Protein AF-A0A800FX31-F1 (afdb_monomer_lite)

Foldseek 3Di:
DDDDDDDPPDDPPDDPDWDWDDPPPDIFTHNDPVVRVVVVVVVVVVVPDVPPPPPPCVVVPPPPPDCLVVVLVVLVVQLVVCVVVVNVVSNVVSVVVSVVSVVVVCVVVVD

Structure (mmCIF, N/CA/C/O backbone):
data_AF-A0A800FX31-F1
#
_entry.id   AF-A0A800FX31-F1
#
loop_
_atom_site.group_PDB
_atom_site.id
_atom_site.type_symbol
_atom_site.label_atom_id
_atom_site.label_alt_id
_atom_site.label_comp_id
_atom_site.label_asym_id
_atom_site.label_entity_id
_atom_site.label_seq_id
_atom_site.pdbx_PDB_ins_code
_atom_site.Cartn_x
_atom_site.Cartn_y
_atom_site.Cartn_z
_atom_site.occupancy
_atom_site.B_iso_or_equiv
_atom_site.auth_seq_id
_atom_site.auth_comp_id
_atom_site.auth_asym_id
_atom_site.auth_atom_id
_atom_site.pdbx_PDB_model_num
ATOM 1 N N . MET A 1 1 ? -44.502 -30.266 38.842 1.00 57.75 1 MET A N 1
ATOM 2 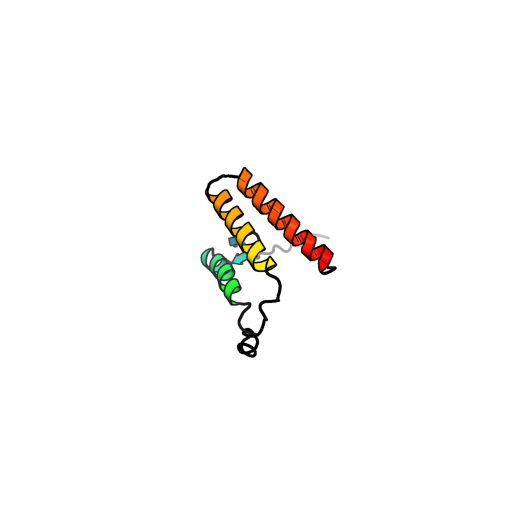C CA . MET A 1 1 ? -43.272 -29.455 38.764 1.00 57.75 1 MET A CA 1
ATOM 3 C C . MET A 1 1 ? -43.631 -28.224 37.971 1.00 57.75 1 MET A C 1
ATOM 5 O O . MET A 1 1 ? -43.985 -28.370 36.809 1.00 57.75 1 MET A O 1
ATOM 9 N N . GLU A 1 2 ? -43.632 -27.063 38.611 1.00 42.88 2 GLU A N 1
ATOM 10 C CA . GLU A 1 2 ? -43.847 -25.788 37.925 1.00 42.88 2 GLU A CA 1
ATOM 11 C C . GLU A 1 2 ? -42.479 -25.146 37.652 1.00 42.88 2 GLU A C 1
ATOM 13 O O . GLU A 1 2 ? -41.603 -25.217 38.520 1.00 42.88 2 GLU A O 1
ATOM 18 N N . PRO A 1 3 ? -42.245 -24.595 36.450 1.00 60.50 3 PRO A N 1
ATOM 19 C CA . PRO A 1 3 ? -40.965 -23.993 36.108 1.00 60.50 3 PRO A CA 1
ATOM 20 C C . PRO A 1 3 ? -40.793 -22.646 36.817 1.00 60.50 3 PRO A C 1
ATOM 22 O O . PRO A 1 3 ? -41.672 -21.787 36.780 1.00 60.50 3 PRO A O 1
ATOM 25 N N . VAL A 1 4 ? -39.632 -22.462 37.443 1.00 69.81 4 VAL A N 1
ATOM 26 C CA . VAL A 1 4 ? -39.175 -21.172 37.967 1.00 69.81 4 VAL A CA 1
ATOM 27 C C . VAL A 1 4 ? -38.428 -20.454 36.847 1.00 69.81 4 VAL A C 1
ATOM 29 O O . VAL A 1 4 ? -37.427 -20.966 36.347 1.00 69.81 4 VAL A O 1
ATOM 32 N N . PHE A 1 5 ? -38.909 -19.275 36.457 1.00 64.06 5 PHE A N 1
ATOM 33 C CA . PHE A 1 5 ? -38.218 -18.387 35.526 1.00 64.06 5 PHE A CA 1
ATOM 34 C C . PHE A 1 5 ? -37.518 -17.292 36.331 1.00 64.06 5 PHE A C 1
ATOM 36 O O . PHE A 1 5 ? -38.168 -16.429 36.916 1.00 64.06 5 PHE A O 1
ATOM 43 N N . LEU A 1 6 ? -36.189 -17.35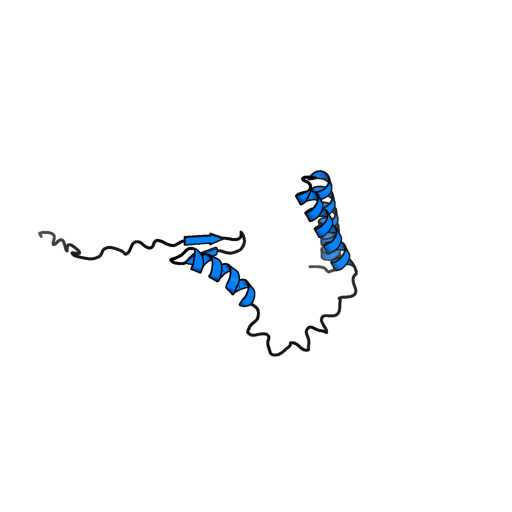1 36.381 1.00 64.25 6 LEU A N 1
ATOM 44 C CA . LEU A 1 6 ? -35.358 -16.243 36.842 1.00 64.25 6 LEU A CA 1
ATOM 45 C C . LEU A 1 6 ? -35.347 -15.195 35.723 1.00 64.25 6 LEU A C 1
ATOM 47 O O . LEU A 1 6 ? -34.706 -15.401 34.695 1.00 64.25 6 LEU A O 1
ATOM 51 N N . ALA A 1 7 ? -36.091 -14.103 35.889 1.00 63.19 7 ALA A N 1
ATOM 52 C CA . ALA A 1 7 ? -35.906 -12.922 35.057 1.00 63.19 7 ALA A CA 1
ATOM 53 C C . ALA A 1 7 ? -34.609 -12.234 35.508 1.00 63.19 7 ALA A C 1
ATOM 55 O O . ALA A 1 7 ? -34.484 -11.859 36.672 1.00 63.19 7 ALA A O 1
ATOM 56 N N . ALA A 1 8 ? -33.626 -12.118 34.612 1.00 61.72 8 ALA A N 1
ATOM 57 C CA . ALA A 1 8 ? -32.465 -11.263 34.836 1.00 61.72 8 ALA A CA 1
ATOM 58 C C . ALA A 1 8 ? -32.954 -9.810 34.763 1.00 61.72 8 ALA A C 1
ATOM 60 O O . ALA A 1 8 ? -33.242 -9.306 33.681 1.00 61.72 8 ALA A O 1
ATOM 61 N N . GLU A 1 9 ? -33.166 -9.192 35.924 1.00 58.62 9 GLU A N 1
ATOM 62 C CA . GLU A 1 9 ? -33.833 -7.890 36.033 1.00 58.62 9 GLU A CA 1
ATOM 63 C C . GLU A 1 9 ? -32.933 -6.719 35.601 1.00 58.62 9 GLU A C 1
ATOM 65 O O . GLU A 1 9 ? -33.447 -5.682 35.205 1.00 58.62 9 GLU A O 1
ATOM 70 N N . GLU A 1 10 ? -31.611 -6.905 35.534 1.00 59.50 10 GLU A N 1
ATOM 71 C CA . GLU A 1 10 ? -30.674 -5.944 34.941 1.00 59.50 10 GLU A CA 1
ATOM 72 C C . GLU A 1 10 ? -29.434 -6.678 34.422 1.00 59.50 10 GLU A C 1
ATOM 74 O O . GLU A 1 10 ? -28.512 -6.961 35.179 1.00 59.50 10 GLU A O 1
ATOM 79 N N . ASP A 1 11 ? -29.384 -7.003 33.132 1.00 58.94 11 ASP A N 1
ATOM 80 C CA . ASP A 1 11 ? -28.096 -7.295 32.493 1.00 58.94 11 ASP A CA 1
ATOM 81 C C . ASP A 1 11 ? -28.152 -6.848 31.031 1.00 58.94 11 ASP A C 1
ATOM 83 O O . ASP A 1 11 ? -28.225 -7.637 30.086 1.00 58.94 11 ASP A O 1
ATOM 87 N N . ALA A 1 12 ? -28.241 -5.529 30.837 1.00 62.88 12 ALA A N 1
ATOM 88 C CA . ALA A 1 12 ? -28.052 -4.946 29.520 1.00 62.88 12 ALA A CA 1
ATOM 89 C C . ALA A 1 12 ? -26.593 -5.199 29.124 1.00 62.88 12 ALA A C 1
ATOM 91 O O . ALA A 1 12 ? -25.701 -4.477 29.570 1.00 62.88 12 ALA A O 1
ATOM 92 N N . ILE A 1 13 ? -26.350 -6.239 28.315 1.00 64.12 13 ILE A N 1
ATOM 93 C CA . ILE A 1 13 ? -25.041 -6.484 27.701 1.00 64.12 13 ILE A CA 1
ATOM 94 C C . ILE A 1 13 ? -24.601 -5.153 27.075 1.00 64.12 13 ILE A C 1
ATOM 96 O O . ILE A 1 13 ? -25.309 -4.647 26.198 1.00 64.12 13 ILE A O 1
ATOM 100 N N . PRO A 1 14 ? -23.490 -4.547 27.530 1.00 66.38 14 PRO A N 1
ATOM 101 C CA . PRO A 1 14 ? -23.107 -3.225 27.066 1.00 66.38 14 PRO A CA 1
ATOM 102 C C . PRO A 1 14 ? -22.863 -3.270 25.556 1.00 66.38 14 PRO A C 1
ATOM 104 O O . PRO A 1 14 ? -22.095 -4.099 25.062 1.00 66.38 14 PRO A O 1
ATOM 107 N N . GLU A 1 15 ? -23.525 -2.380 24.814 1.00 64.81 15 GLU A N 1
ATOM 108 C CA . GLU A 1 15 ? -23.323 -2.246 23.373 1.00 64.81 15 GLU A CA 1
ATOM 109 C C . GLU A 1 15 ? -21.885 -1.788 23.102 1.00 64.81 15 GLU A C 1
ATOM 111 O O . GLU A 1 15 ? -21.541 -0.613 23.259 1.00 64.81 15 GLU A O 1
ATOM 116 N N . LEU A 1 16 ? -21.027 -2.721 22.690 1.00 70.38 16 LEU A N 1
ATOM 117 C CA . LEU A 1 16 ? -19.633 -2.430 22.384 1.00 70.38 16 LEU A CA 1
ATOM 118 C C . LEU A 1 16 ? -19.522 -1.797 20.991 1.00 70.38 16 LEU A C 1
ATOM 120 O O . LEU A 1 16 ? -19.193 -2.456 20.007 1.00 70.38 16 LEU A O 1
ATOM 124 N N . ARG A 1 17 ? -19.810 -0.496 20.906 1.00 78.56 17 ARG A N 1
ATOM 125 C CA . ARG A 1 17 ? -19.537 0.309 19.709 1.00 78.56 17 ARG A CA 1
ATOM 126 C C . ARG A 1 17 ? -18.055 0.672 19.683 1.00 78.56 17 ARG A C 1
ATOM 128 O O . ARG A 1 17 ? -17.574 1.357 20.580 1.00 78.56 17 ARG A O 1
ATOM 135 N N . ARG A 1 18 ? -17.341 0.196 18.663 1.00 87.44 18 ARG A N 1
ATOM 136 C CA . ARG A 1 18 ? -15.927 0.504 18.410 1.00 87.44 18 ARG A CA 1
ATOM 137 C C . ARG A 1 18 ? -15.736 0.961 16.976 1.00 87.44 18 ARG A C 1
ATOM 139 O O . ARG A 1 18 ? -16.483 0.553 16.086 1.00 87.44 18 ARG A O 1
ATOM 146 N N . PHE A 1 19 ? -14.717 1.778 16.768 1.00 89.00 19 PHE A N 1
ATOM 147 C CA . PHE A 1 19 ? -14.250 2.159 15.449 1.00 89.00 19 PHE A CA 1
ATOM 148 C C . PHE A 1 19 ? -13.152 1.194 15.023 1.00 89.00 19 PHE A C 1
ATOM 150 O O . PHE A 1 19 ? -12.222 0.930 15.779 1.00 89.00 19 PHE A O 1
ATOM 157 N N . VAL A 1 20 ? -13.289 0.653 13.814 1.00 89.88 20 VAL A N 1
ATOM 158 C CA . VAL A 1 20 ? -12.312 -0.254 13.210 1.00 89.88 20 VAL A CA 1
ATOM 159 C C . VAL A 1 20 ? -11.657 0.481 12.050 1.00 89.88 20 VAL A C 1
ATOM 161 O O . VAL A 1 20 ? -12.351 0.894 11.119 1.00 89.88 20 VAL A O 1
ATOM 164 N N . VAL A 1 21 ? -10.341 0.664 12.115 1.00 89.81 21 VAL A N 1
ATOM 165 C CA . VAL A 1 21 ? -9.553 1.391 11.106 1.00 89.81 21 VAL A CA 1
ATOM 166 C C . VAL A 1 21 ? -8.427 0.486 10.619 1.00 89.81 21 VAL A C 1
ATOM 168 O O . VAL A 1 21 ? -7.836 -0.239 11.416 1.00 89.81 21 VAL A O 1
ATOM 171 N N . SER A 1 22 ? -8.152 0.491 9.313 1.00 89.88 22 SER A N 1
ATOM 172 C CA . SER A 1 22 ? -7.125 -0.349 8.692 1.00 89.88 22 SER A CA 1
ATOM 173 C C . SER A 1 22 ? -6.373 0.402 7.598 1.00 89.88 22 SER A C 1
ATOM 175 O O . SER A 1 22 ? -6.981 1.158 6.842 1.00 89.88 22 SER A O 1
ATOM 177 N N . ASP A 1 23 ? -5.069 0.145 7.502 1.00 87.69 23 ASP A N 1
ATOM 178 C CA . ASP A 1 23 ? -4.153 0.612 6.449 1.00 87.69 23 ASP A CA 1
ATOM 179 C C . ASP A 1 23 ? -3.899 -0.459 5.362 1.00 87.69 23 ASP A C 1
ATOM 181 O O . ASP A 1 23 ? -3.085 -0.266 4.462 1.00 87.69 23 ASP A O 1
ATOM 185 N N . GLY A 1 24 ? -4.596 -1.601 5.439 1.00 86.31 24 GLY A N 1
ATOM 186 C CA . GLY A 1 24 ? -4.428 -2.753 4.549 1.00 86.31 24 GLY A CA 1
ATOM 187 C C . GLY A 1 24 ? -3.488 -3.844 5.075 1.00 86.31 24 GLY A C 1
ATOM 188 O O . GLY A 1 24 ? -3.594 -4.985 4.627 1.00 86.31 24 GLY A O 1
ATOM 189 N N . PHE A 1 25 ? -2.638 -3.546 6.060 1.00 84.81 25 PHE A N 1
ATOM 190 C CA . PHE A 1 25 ? -1.749 -4.523 6.704 1.00 84.81 25 PHE A CA 1
ATOM 191 C C . PHE A 1 25 ? -2.105 -4.755 8.176 1.00 84.81 25 PHE A C 1
ATOM 193 O O . PHE A 1 25 ? -1.821 -5.819 8.728 1.00 84.81 25 PHE A O 1
ATOM 200 N N . ARG A 1 26 ? -2.726 -3.765 8.819 1.00 82.56 26 ARG A N 1
ATOM 201 C CA . ARG A 1 26 ? -3.011 -3.716 10.254 1.00 82.56 26 ARG A CA 1
ATOM 202 C C . ARG A 1 26 ? -4.432 -3.231 10.511 1.00 82.56 26 ARG A C 1
ATOM 204 O O . ARG A 1 26 ? -5.092 -2.677 9.630 1.00 82.56 26 ARG A O 1
ATOM 211 N N . VAL A 1 27 ? -4.916 -3.473 11.728 1.00 90.44 27 VAL A N 1
ATOM 212 C CA . VAL A 1 27 ? -6.258 -3.080 12.175 1.00 90.44 27 VAL A CA 1
ATOM 213 C C . VAL A 1 27 ? -6.188 -2.557 13.610 1.00 90.44 27 VAL A C 1
ATOM 215 O O . VAL A 1 27 ? -5.690 -3.264 14.483 1.00 90.44 27 VAL A O 1
ATOM 218 N N . ALA A 1 28 ? -6.725 -1.360 13.852 1.00 90.69 28 ALA A N 1
ATOM 219 C CA . ALA A 1 28 ? -6.922 -0.776 15.182 1.00 90.69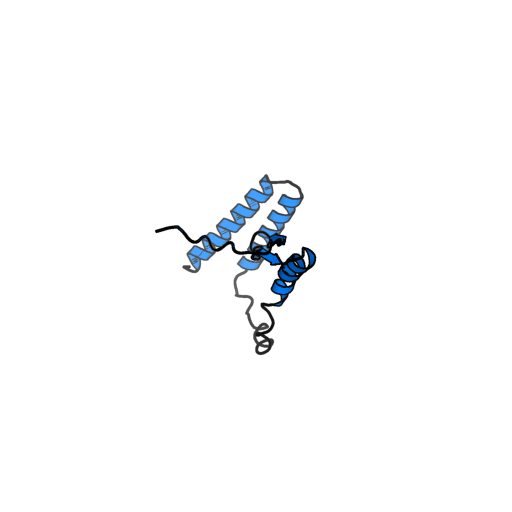 28 ALA A CA 1
ATOM 220 C C . ALA A 1 28 ? -8.412 -0.780 15.562 1.00 90.69 28 ALA A C 1
ATOM 222 O O . ALA A 1 28 ? -9.275 -0.603 14.694 1.00 90.69 28 ALA A O 1
ATOM 223 N N . MET A 1 29 ? -8.721 -1.014 16.845 1.00 91.62 29 MET A N 1
ATOM 224 C CA . MET A 1 29 ? -10.094 -1.222 17.342 1.00 91.62 29 MET A CA 1
ATOM 225 C C . MET A 1 29 ? -10.377 -0.473 18.651 1.00 91.62 29 MET A C 1
ATOM 227 O O . MET A 1 29 ? -10.535 -1.086 19.716 1.00 91.62 29 MET A O 1
ATOM 231 N N . GLU A 1 30 ? -10.523 0.845 18.552 1.00 91.81 30 GLU A N 1
ATOM 232 C CA . GLU A 1 30 ? -10.667 1.735 19.708 1.00 91.81 30 GLU A CA 1
ATOM 233 C C . GLU A 1 30 ? -12.091 2.313 19.865 1.00 91.81 30 GLU A C 1
ATOM 235 O O . GLU A 1 30 ? -12.892 2.302 18.919 1.00 91.81 30 GLU A O 1
ATOM 240 N N . PRO A 1 31 ? -12.459 2.801 21.068 1.00 88.62 31 PRO A N 1
ATOM 241 C CA . PRO A 1 31 ? -13.761 3.418 21.327 1.00 88.62 31 PRO A CA 1
ATOM 242 C C . PRO A 1 31 ? -14.007 4.694 20.517 1.00 88.62 31 PRO A C 1
ATOM 244 O O . PRO A 1 31 ? -15.162 5.027 20.242 1.00 88.62 31 PRO A O 1
ATOM 247 N N . THR A 1 32 ? -12.944 5.405 20.122 1.00 89.75 32 THR A N 1
ATOM 248 C CA . THR A 1 32 ? -13.025 6.609 19.289 1.00 89.75 32 THR A CA 1
ATOM 249 C C . THR A 1 32 ? -12.161 6.503 18.035 1.00 89.75 32 THR A C 1
ATOM 251 O O . THR A 1 32 ? -11.157 5.796 17.991 1.00 89.75 32 THR A O 1
ATOM 254 N N . LEU A 1 33 ? -12.551 7.240 16.991 1.00 89.75 33 LEU A N 1
ATOM 255 C CA . LEU A 1 33 ? -11.802 7.287 15.734 1.00 89.75 33 LEU A CA 1
ATOM 256 C C . LEU A 1 33 ? -10.395 7.876 15.913 1.00 89.75 33 LEU A C 1
ATOM 258 O O . LEU A 1 3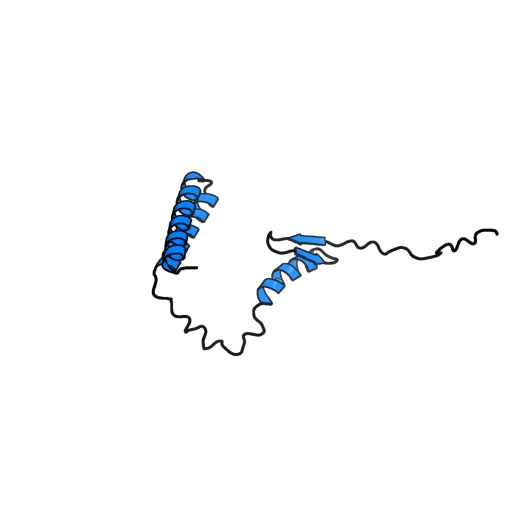3 ? -9.454 7.386 15.302 1.00 89.75 33 LEU A O 1
ATOM 262 N N . LEU A 1 34 ? -10.256 8.916 16.741 1.00 92.00 34 LEU A N 1
ATOM 263 C CA . LEU A 1 34 ? -8.965 9.562 16.981 1.00 92.00 34 LEU A CA 1
ATOM 264 C C . LEU A 1 34 ? -7.981 8.589 17.642 1.00 92.00 34 LEU A C 1
ATOM 266 O O . LEU A 1 34 ? -6.839 8.510 17.209 1.00 92.00 34 LEU A O 1
ATOM 270 N N . GLU A 1 35 ? -8.440 7.820 18.633 1.00 88.50 35 GLU A N 1
ATOM 271 C CA . GLU A 1 35 ? -7.632 6.782 19.286 1.00 88.50 35 GLU A CA 1
ATOM 272 C C . GLU A 1 35 ? -7.261 5.657 18.314 1.00 88.50 35 GLU A C 1
ATOM 274 O O . GLU A 1 35 ? -6.117 5.215 18.301 1.00 88.50 35 GLU A O 1
ATOM 279 N N . ALA A 1 36 ? -8.190 5.235 17.449 1.00 89.06 36 ALA A N 1
ATOM 280 C CA . ALA A 1 36 ? -7.910 4.201 16.454 1.00 89.06 36 ALA A CA 1
ATOM 281 C C . ALA A 1 36 ? -6.846 4.647 15.434 1.00 89.06 36 ALA A C 1
ATOM 283 O O . ALA A 1 36 ? -6.013 3.843 15.024 1.00 89.06 36 ALA A O 1
ATOM 284 N N . ILE A 1 37 ? -6.859 5.923 15.032 1.00 89.94 37 ILE A N 1
ATOM 285 C CA . ILE A 1 37 ? -5.838 6.500 14.145 1.00 89.94 37 ILE A CA 1
ATOM 286 C C . ILE A 1 37 ? -4.504 6.630 14.888 1.00 89.94 37 ILE A C 1
ATOM 288 O O . ILE A 1 37 ? -3.489 6.162 14.384 1.00 89.94 37 ILE A O 1
ATOM 292 N N . ALA A 1 38 ? -4.513 7.185 16.103 1.00 89.00 38 ALA A N 1
ATOM 293 C CA . ALA A 1 38 ? -3.307 7.332 16.915 1.00 89.00 38 ALA A CA 1
ATOM 294 C C . ALA A 1 38 ? -2.628 5.981 17.189 1.00 89.00 38 ALA A C 1
ATOM 296 O O . ALA A 1 38 ? -1.412 5.896 17.128 1.00 89.00 38 ALA A O 1
ATOM 297 N N . GLN A 1 39 ? -3.387 4.903 17.406 1.00 86.25 39 GLN A N 1
ATOM 298 C CA . GLN A 1 39 ? -2.831 3.562 17.603 1.00 86.25 39 GLN A CA 1
ATOM 299 C C . GLN A 1 39 ? -2.158 2.995 16.340 1.00 86.25 39 GLN A C 1
ATOM 301 O O . GLN A 1 39 ? -1.158 2.273 16.447 1.00 86.25 39 GLN A O 1
ATOM 306 N N . LEU A 1 40 ? -2.680 3.317 15.148 1.00 85.50 40 LEU A N 1
ATOM 307 C CA . LEU A 1 40 ? -2.013 2.974 13.889 1.00 85.50 40 LEU A CA 1
ATOM 308 C C . LEU A 1 40 ? -0.690 3.743 13.734 1.00 85.50 40 LEU A C 1
ATOM 310 O O . LEU A 1 40 ? 0.291 3.134 13.315 1.00 85.50 40 LEU A O 1
ATOM 314 N N . GLU A 1 41 ? -0.641 5.016 14.144 1.00 84.56 41 GLU A N 1
ATOM 315 C CA . 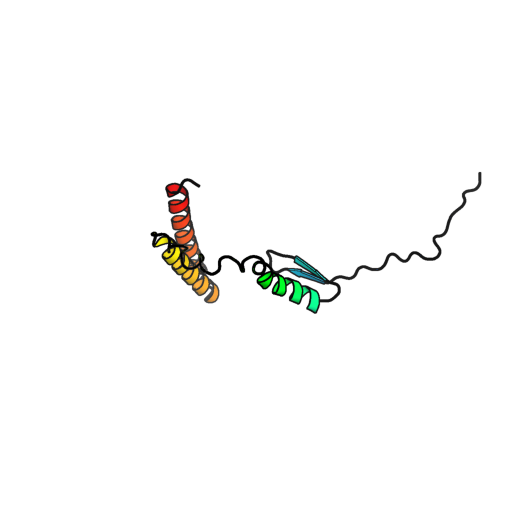GLU A 1 41 ? 0.555 5.879 14.083 1.00 84.56 41 GLU A CA 1
ATOM 316 C C . GLU A 1 41 ? 1.598 5.560 15.180 1.00 84.56 41 GLU A C 1
ATOM 318 O O . GLU A 1 41 ? 2.794 5.484 14.913 1.00 84.56 41 GLU A O 1
ATOM 323 N N . GLU A 1 42 ? 1.187 5.307 16.427 1.00 69.75 42 GLU A N 1
ATOM 324 C CA . GLU A 1 42 ? 2.095 4.983 17.543 1.00 69.75 42 GLU A CA 1
ATOM 325 C C . GLU A 1 42 ? 2.812 3.644 17.335 1.00 69.75 42 GLU A C 1
ATOM 327 O O . GLU A 1 42 ? 3.963 3.465 17.746 1.00 69.75 42 GLU A O 1
ATOM 332 N N . THR A 1 43 ? 2.172 2.707 16.634 1.00 56.69 43 THR A N 1
ATOM 333 C CA . THR A 1 43 ? 2.800 1.436 16.250 1.00 56.69 43 THR A CA 1
ATOM 334 C C . THR A 1 43 ? 3.900 1.629 15.198 1.00 56.69 43 THR A C 1
ATOM 336 O O . THR A 1 43 ? 4.775 0.771 15.070 1.00 56.69 43 THR A O 1
ATOM 339 N N . GLU A 1 44 ? 3.940 2.764 14.491 1.00 54.53 44 GLU A N 1
ATOM 340 C CA . GLU A 1 44 ? 5.082 3.119 13.636 1.00 54.53 44 GLU A CA 1
ATOM 341 C C . GLU A 1 44 ? 6.339 3.439 14.464 1.00 54.53 44 GLU A C 1
ATOM 343 O O . GLU A 1 44 ? 7.457 3.225 13.999 1.00 54.53 44 GLU A O 1
ATOM 348 N N . VAL A 1 45 ? 6.172 3.863 15.724 1.00 50.22 45 VAL A N 1
ATOM 349 C CA . VAL A 1 45 ? 7.267 4.217 16.650 1.00 50.22 45 VAL A CA 1
ATOM 350 C C . VAL A 1 45 ? 7.584 3.076 17.641 1.00 50.22 45 VAL A C 1
ATOM 352 O O . VAL A 1 45 ? 8.686 2.990 18.185 1.00 50.22 45 VAL A O 1
ATOM 355 N N . GLY A 1 46 ? 6.646 2.145 17.844 1.00 44.06 46 GLY A N 1
ATOM 356 C CA . GLY A 1 46 ? 6.730 1.046 18.817 1.00 44.06 46 GLY A CA 1
ATOM 357 C C . GLY A 1 46 ? 7.628 -0.143 18.449 1.00 44.06 46 GLY A C 1
ATOM 358 O O . GLY A 1 46 ? 7.894 -0.979 19.309 1.00 44.06 46 GLY A O 1
ATOM 359 N N . LEU A 1 47 ? 8.158 -0.215 17.224 1.00 45.34 47 LEU A N 1
ATOM 360 C CA . LEU A 1 47 ? 9.217 -1.173 16.855 1.00 45.34 47 LEU A CA 1
ATOM 361 C C . LEU A 1 47 ? 10.638 -0.655 17.176 1.00 45.34 47 LEU A C 1
ATOM 363 O O . LEU A 1 47 ? 11.618 -1.284 16.786 1.00 45.34 47 LEU A O 1
ATOM 367 N N . GLY A 1 48 ? 10.770 0.479 17.881 1.00 44.47 48 GLY A N 1
ATOM 368 C CA . GLY A 1 48 ? 12.057 1.159 18.078 1.00 44.47 48 GLY A CA 1
ATOM 369 C C . GLY A 1 48 ? 12.589 1.279 19.511 1.00 44.47 48 GLY A C 1
ATOM 370 O O . GLY A 1 48 ? 13.714 1.746 19.668 1.00 44.47 48 GLY A O 1
ATOM 371 N N . THR A 1 49 ? 11.851 0.898 20.565 1.00 41.72 49 THR A N 1
ATOM 372 C CA . THR A 1 49 ? 12.241 1.308 21.938 1.00 41.72 49 THR A CA 1
ATOM 373 C C . THR A 1 49 ? 12.995 0.278 22.789 1.00 41.72 49 THR A C 1
ATOM 375 O O . THR A 1 49 ? 13.406 0.616 23.898 1.00 41.72 49 THR A O 1
ATOM 378 N N . GLU A 1 50 ? 13.278 -0.920 22.269 1.00 42.56 50 GLU A N 1
ATOM 379 C CA . GLU A 1 50 ? 14.247 -1.855 22.881 1.00 42.56 50 GLU A CA 1
ATOM 380 C C . GLU A 1 50 ? 15.613 -1.868 22.164 1.00 42.56 50 GLU A C 1
ATOM 382 O O . GLU A 1 50 ? 16.562 -2.475 22.649 1.00 42.56 50 GLU A O 1
ATOM 387 N N . ALA A 1 51 ? 15.774 -1.127 21.063 1.00 44.31 51 ALA A N 1
ATOM 388 C CA . ALA A 1 51 ? 17.003 -1.108 20.260 1.00 44.31 51 ALA A CA 1
ATOM 389 C C . ALA A 1 51 ? 17.980 0.031 20.627 1.00 44.31 51 ALA A C 1
ATOM 391 O O . ALA A 1 51 ? 18.771 0.471 19.797 1.00 44.31 51 ALA A O 1
ATOM 392 N N . ASN A 1 52 ? 17.949 0.535 21.866 1.00 43.09 52 ASN A N 1
ATOM 393 C CA . ASN A 1 52 ? 18.852 1.608 22.310 1.00 43.09 52 ASN A CA 1
ATOM 394 C C . ASN A 1 52 ? 20.170 1.091 22.928 1.00 43.09 52 ASN A C 1
ATOM 396 O O . ASN A 1 52 ? 20.808 1.804 23.703 1.00 43.09 52 ASN A O 1
ATOM 400 N N . LEU A 1 53 ? 20.581 -0.144 22.607 1.00 44.25 53 LEU A N 1
ATOM 401 C CA . LEU A 1 53 ? 21.903 -0.674 22.968 1.00 44.25 53 LEU A CA 1
ATOM 402 C C . LEU A 1 53 ? 22.856 -0.930 21.789 1.00 44.25 53 LEU A C 1
ATOM 404 O O . LEU A 1 53 ? 24.025 -1.180 22.052 1.00 44.25 53 LEU A O 1
ATOM 408 N N . ASP A 1 54 ? 22.449 -0.726 20.530 1.00 41.69 54 ASP A N 1
ATOM 409 C CA . ASP A 1 54 ? 23.303 -1.069 19.372 1.00 41.69 54 ASP A CA 1
ATOM 410 C C . ASP A 1 54 ? 23.325 -0.007 18.254 1.00 41.69 54 ASP A C 1
ATOM 412 O O . ASP A 1 54 ? 23.667 -0.274 17.102 1.00 41.69 54 ASP A O 1
ATOM 416 N N . LEU A 1 55 ? 23.042 1.260 18.584 1.00 44.91 55 LEU A N 1
ATOM 417 C CA . LEU A 1 55 ? 23.109 2.381 17.626 1.00 44.91 55 LEU A CA 1
ATOM 418 C C . LEU A 1 55 ? 24.538 2.719 17.137 1.00 44.91 55 LEU A C 1
ATOM 420 O O . LEU A 1 55 ? 24.715 3.676 16.385 1.00 44.91 55 LEU A O 1
ATOM 424 N N . GLN A 1 56 ? 25.558 1.947 17.532 1.00 40.91 56 GLN A N 1
ATOM 425 C CA . GLN A 1 56 ? 26.903 2.008 16.943 1.00 40.91 56 GLN A CA 1
ATOM 426 C C . GLN A 1 56 ? 27.221 0.850 15.978 1.00 40.91 56 GLN A C 1
ATOM 428 O O . GLN A 1 56 ? 28.166 0.975 15.200 1.00 40.91 56 GLN A O 1
ATOM 433 N N . GLU A 1 57 ? 26.420 -0.221 15.940 1.00 42.97 57 GLU A N 1
ATOM 434 C CA . GLU A 1 57 ? 26.606 -1.329 14.984 1.00 42.97 57 GLU A CA 1
ATOM 435 C C . GLU A 1 57 ? 25.770 -1.159 13.702 1.00 42.97 57 GLU A C 1
ATOM 437 O O . GLU A 1 57 ? 26.143 -1.665 12.646 1.00 42.97 57 GLU A O 1
ATOM 442 N N . MET A 1 58 ? 24.713 -0.336 13.706 1.00 42.72 58 MET A N 1
ATOM 443 C CA . MET A 1 58 ? 23.920 -0.060 12.490 1.00 42.72 58 MET A CA 1
ATOM 444 C C . MET A 1 58 ? 24.639 0.799 11.434 1.00 42.72 58 MET A C 1
ATOM 446 O O . MET A 1 58 ? 24.215 0.832 10.282 1.00 42.72 58 MET A O 1
ATOM 450 N N . SER A 1 59 ? 25.757 1.450 11.775 1.00 41.66 59 SER A N 1
ATOM 451 C CA . SER A 1 59 ? 26.662 2.064 10.787 1.00 41.66 59 SER A CA 1
ATOM 452 C C . SER A 1 59 ? 27.555 1.046 10.057 1.00 41.66 59 SER A C 1
ATOM 454 O O . SER A 1 59 ? 28.344 1.435 9.198 1.00 41.66 59 SER A O 1
ATOM 456 N N . GLN A 1 60 ? 27.439 -0.241 10.399 1.00 42.22 60 GLN A N 1
ATOM 457 C CA . GLN A 1 60 ? 28.198 -1.358 9.834 1.00 42.22 60 GLN A CA 1
ATOM 458 C C . GLN A 1 60 ? 27.316 -2.456 9.230 1.00 42.22 60 GLN A C 1
ATOM 460 O O . GLN A 1 60 ? 27.840 -3.518 8.904 1.00 42.22 60 GLN A O 1
ATOM 465 N N . ILE A 1 61 ? 26.025 -2.202 8.958 1.00 45.62 61 ILE A N 1
ATOM 466 C CA . ILE A 1 61 ? 25.359 -2.952 7.881 1.00 45.62 61 ILE A CA 1
ATOM 467 C C . ILE A 1 61 ? 25.987 -2.448 6.589 1.00 45.62 61 ILE A C 1
ATOM 469 O O . ILE A 1 61 ? 25.516 -1.519 5.934 1.00 45.62 61 ILE A O 1
ATOM 473 N N . GLU A 1 62 ? 27.151 -3.023 6.318 1.00 46.06 62 GLU A N 1
ATOM 474 C CA . GLU A 1 62 ? 27.837 -3.036 5.054 1.00 46.06 62 GLU A CA 1
ATOM 475 C C . GLU A 1 62 ? 26.780 -3.060 3.961 1.00 46.06 62 GLU A C 1
ATOM 477 O O . GLU A 1 62 ? 26.026 -4.026 3.819 1.00 46.06 62 GLU A O 1
ATOM 482 N N . ILE A 1 63 ? 26.714 -1.945 3.231 1.00 47.31 63 ILE A N 1
ATOM 483 C CA . ILE A 1 63 ? 26.163 -1.831 1.887 1.00 47.31 63 ILE A CA 1
ATOM 484 C C . ILE A 1 63 ? 26.652 -3.079 1.164 1.00 47.31 63 ILE A C 1
ATOM 486 O O . ILE A 1 63 ? 27.817 -3.164 0.772 1.00 47.31 63 ILE A O 1
ATOM 490 N N . SER A 1 64 ? 25.808 -4.106 1.153 1.00 48.19 64 SER A N 1
ATOM 491 C CA . SER A 1 64 ? 26.219 -5.473 0.876 1.00 48.19 64 SER A CA 1
ATOM 492 C C . SER A 1 64 ? 26.470 -5.575 -0.610 1.00 48.19 64 SER A C 1
ATOM 494 O O . SER A 1 64 ? 25.535 -5.877 -1.332 1.00 48.19 64 SER A O 1
ATOM 496 N N . SER A 1 65 ? 27.686 -5.203 -1.033 1.00 53.28 65 SER A N 1
ATOM 497 C CA . SER A 1 65 ? 28.492 -5.577 -2.216 1.00 53.28 65 SER A CA 1
ATOM 498 C C . SER A 1 65 ? 27.799 -5.927 -3.541 1.00 53.28 65 SER A C 1
ATOM 500 O O . SER A 1 65 ? 28.423 -6.449 -4.462 1.00 53.28 65 SER A O 1
ATOM 502 N N . SER A 1 66 ? 26.535 -5.583 -3.691 1.00 60.44 66 SER A N 1
ATOM 503 C CA . SER A 1 66 ? 25.686 -5.936 -4.800 1.00 60.44 66 SER A CA 1
ATOM 504 C C . SER A 1 66 ? 24.902 -4.686 -5.152 1.00 60.44 66 SER A C 1
ATOM 506 O O . SER A 1 66 ? 24.218 -4.125 -4.308 1.00 60.44 66 SER A O 1
ATOM 508 N N . GLY A 1 67 ? 25.037 -4.213 -6.390 1.00 77.12 67 GLY A N 1
ATOM 509 C CA . GLY A 1 67 ? 24.321 -3.028 -6.879 1.00 77.12 67 GLY A CA 1
ATOM 510 C C . GLY A 1 67 ? 22.814 -3.244 -7.051 1.00 77.12 67 GLY A C 1
ATOM 511 O O . GLY A 1 67 ? 22.089 -2.282 -7.280 1.00 77.12 67 GLY A O 1
ATOM 512 N N . TRP A 1 68 ? 22.335 -4.484 -6.899 1.00 83.88 68 TRP A N 1
ATOM 513 C CA . TRP A 1 68 ? 20.943 -4.854 -7.141 1.00 83.88 68 TRP A CA 1
ATOM 514 C C . TRP A 1 68 ? 19.916 -4.143 -6.244 1.00 83.88 68 TRP A C 1
ATOM 516 O O . TRP A 1 68 ? 18.840 -3.854 -6.756 1.00 83.88 68 TRP A O 1
ATOM 526 N N . PRO A 1 69 ? 20.168 -3.814 -4.953 1.00 88.12 69 PRO A N 1
ATOM 527 C CA . PRO A 1 69 ? 19.178 -3.105 -4.145 1.00 88.12 69 PRO A CA 1
ATOM 528 C C . PRO A 1 69 ? 18.935 -1.687 -4.664 1.00 88.12 69 PRO A C 1
ATOM 530 O O . PRO A 1 69 ? 17.813 -1.200 -4.600 1.00 88.12 69 PRO A O 1
ATOM 533 N N . ILE A 1 70 ? 19.970 -1.035 -5.207 1.00 88.81 70 ILE A N 1
ATOM 534 C CA . ILE A 1 70 ? 19.849 0.294 -5.821 1.00 88.81 70 ILE A CA 1
ATOM 535 C C . ILE A 1 70 ? 19.029 0.179 -7.110 1.00 88.81 70 ILE A C 1
ATOM 537 O O . ILE A 1 70 ? 18.058 0.906 -7.281 1.00 88.81 70 ILE A O 1
ATOM 541 N N . GLU A 1 71 ? 19.357 -0.793 -7.960 1.00 88.38 71 GLU A N 1
ATOM 542 C CA . GLU A 1 71 ? 18.634 -1.067 -9.209 1.00 88.38 71 GLU A CA 1
ATOM 543 C C . GLU A 1 71 ? 17.155 -1.431 -8.963 1.00 88.38 71 GLU A C 1
ATOM 545 O O . GLU A 1 71 ? 16.259 -0.967 -9.667 1.00 88.38 71 GLU A O 1
ATOM 550 N N . ALA A 1 72 ? 16.867 -2.195 -7.906 1.00 92.12 72 ALA A N 1
ATOM 551 C CA . ALA A 1 72 ? 15.507 -2.535 -7.500 1.00 92.12 72 ALA A CA 1
ATOM 552 C C . ALA A 1 72 ? 14.702 -1.302 -7.055 1.00 92.12 72 ALA A C 1
ATOM 554 O O . ALA A 1 72 ? 13.519 -1.186 -7.385 1.00 92.12 72 ALA A O 1
ATOM 555 N N . LEU A 1 73 ? 15.334 -0.378 -6.323 1.00 92.69 73 LEU A N 1
ATOM 556 C CA . LEU A 1 73 ? 14.703 0.873 -5.900 1.00 92.69 73 LEU A CA 1
ATOM 557 C C . LEU A 1 73 ? 14.417 1.798 -7.088 1.00 92.69 73 LEU A C 1
ATOM 559 O O . LEU A 1 73 ? 13.338 2.380 -7.145 1.00 92.69 73 LEU A O 1
ATOM 563 N N . GLU A 1 74 ? 15.324 1.887 -8.061 1.00 93.75 74 GLU A N 1
ATOM 564 C CA . GLU A 1 74 ? 15.108 2.673 -9.285 1.00 93.75 74 GLU A CA 1
ATOM 565 C C . GLU A 1 74 ? 13.932 2.130 -10.117 1.00 93.75 74 GLU A C 1
ATOM 567 O O . GLU A 1 74 ? 13.082 2.895 -10.582 1.00 93.75 74 GLU A O 1
ATOM 572 N N . LEU A 1 75 ? 13.833 0.802 -10.270 1.00 93.31 75 LEU A N 1
ATOM 573 C CA . LEU A 1 75 ? 12.708 0.158 -10.959 1.00 93.31 75 LEU A 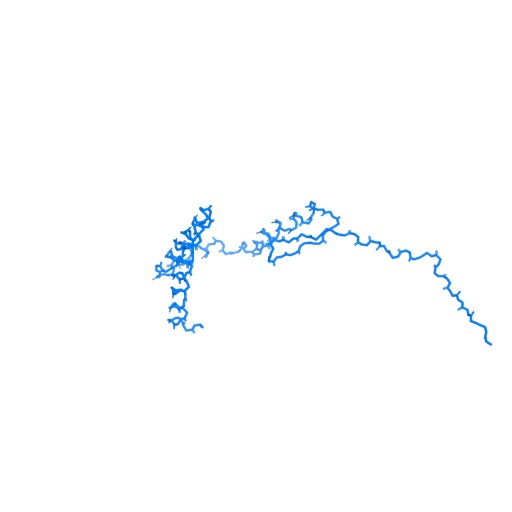CA 1
ATOM 574 C C . LEU A 1 75 ? 11.379 0.386 -10.230 1.00 93.31 75 LEU A C 1
ATOM 576 O O . LEU A 1 75 ? 10.349 0.607 -10.874 1.00 93.31 75 LEU A O 1
ATOM 580 N N . LEU A 1 76 ? 11.399 0.360 -8.896 1.00 93.81 76 LEU A N 1
ATOM 581 C CA . LEU A 1 76 ? 10.226 0.647 -8.079 1.00 93.81 76 LEU A CA 1
ATOM 582 C C . LEU A 1 76 ? 9.787 2.111 -8.216 1.00 93.81 76 LEU A C 1
ATOM 584 O O . LEU A 1 76 ? 8.609 2.364 -8.457 1.00 93.81 76 LEU A O 1
ATOM 588 N N . GLU A 1 77 ? 10.717 3.064 -8.140 1.00 95.62 77 GLU A N 1
ATOM 589 C CA . GLU A 1 77 ? 10.418 4.492 -8.305 1.00 95.62 77 GLU A CA 1
ATOM 590 C C . GLU A 1 77 ? 9.811 4.773 -9.688 1.00 95.62 77 GLU A C 1
ATOM 592 O O . GLU A 1 77 ? 8.768 5.421 -9.796 1.00 95.62 77 GLU A O 1
ATOM 597 N N . LYS A 1 78 ? 10.385 4.190 -10.749 1.00 92.25 78 LYS A N 1
ATOM 598 C CA . LYS A 1 78 ? 9.843 4.275 -12.115 1.00 92.25 78 LYS A CA 1
ATOM 599 C C . LYS A 1 78 ? 8.410 3.743 -12.198 1.00 92.25 78 LYS A C 1
ATOM 601 O O . LYS A 1 78 ? 7.565 4.354 -12.858 1.00 92.25 78 LYS A O 1
ATOM 606 N N . ALA A 1 79 ? 8.123 2.622 -11.536 1.00 95.06 79 ALA A N 1
ATOM 607 C CA . ALA A 1 79 ? 6.776 2.068 -11.477 1.00 95.06 79 ALA A CA 1
ATOM 608 C C . ALA A 1 79 ? 5.816 3.023 -10.747 1.00 95.06 79 ALA A C 1
ATOM 610 O O . ALA A 1 79 ? 4.718 3.295 -11.233 1.00 95.06 79 ALA A O 1
ATOM 611 N N . GLU A 1 80 ? 6.228 3.582 -9.612 1.00 94.12 80 GLU A N 1
ATOM 612 C CA . GLU A 1 80 ? 5.411 4.521 -8.847 1.00 94.12 80 GLU A CA 1
ATOM 613 C C . GLU A 1 80 ? 5.095 5.813 -9.608 1.00 94.12 80 GLU A C 1
ATOM 615 O O . GLU A 1 80 ? 3.965 6.306 -9.545 1.00 94.12 80 GLU A O 1
ATOM 620 N N . THR A 1 81 ? 6.068 6.372 -10.329 1.00 95.94 81 THR A N 1
ATOM 621 C CA . THR A 1 81 ? 5.845 7.541 -11.188 1.00 95.94 81 THR A CA 1
ATOM 622 C C . THR A 1 81 ? 4.853 7.204 -12.298 1.00 95.94 81 THR A C 1
ATOM 624 O O . THR A 1 81 ? 3.856 7.903 -12.452 1.00 95.94 81 THR A O 1
ATOM 627 N N . ALA A 1 82 ? 5.040 6.078 -12.994 1.00 93.81 82 ALA A N 1
ATOM 628 C CA . ALA A 1 82 ? 4.120 5.640 -14.043 1.00 93.81 82 ALA A CA 1
ATOM 629 C C . ALA A 1 82 ? 2.687 5.414 -13.519 1.00 93.81 82 ALA A C 1
ATOM 631 O O . ALA A 1 82 ? 1.716 5.782 -14.179 1.00 93.81 82 ALA A O 1
ATOM 632 N N . ALA A 1 83 ? 2.538 4.878 -12.303 1.00 92.50 83 ALA A N 1
ATOM 633 C CA . ALA A 1 83 ? 1.236 4.725 -11.656 1.00 92.50 83 ALA A CA 1
ATOM 634 C C . ALA A 1 83 ? 0.570 6.080 -11.348 1.00 92.50 83 ALA A C 1
ATOM 636 O O . ALA A 1 83 ? -0.642 6.221 -11.528 1.00 92.50 83 ALA A O 1
ATOM 637 N N . ARG A 1 84 ? 1.350 7.085 -10.919 1.00 95.38 84 ARG A N 1
ATOM 638 C CA . ARG A 1 84 ? 0.868 8.459 -10.685 1.00 95.38 84 ARG A CA 1
ATOM 639 C C . ARG A 1 84 ? 0.424 9.145 -11.980 1.00 95.38 84 ARG A C 1
ATOM 641 O O . ARG A 1 84 ? -0.583 9.849 -11.967 1.00 95.38 84 ARG A O 1
ATOM 648 N N . ASP A 1 85 ? 1.118 8.888 -13.084 1.00 95.88 85 ASP A N 1
ATOM 649 C CA . ASP A 1 85 ? 0.787 9.399 -14.421 1.00 95.88 85 ASP A CA 1
ATOM 650 C C . ASP A 1 85 ? -0.312 8.590 -15.144 1.00 95.88 85 ASP A C 1
ATOM 652 O O . ASP A 1 85 ? -0.658 8.892 -16.287 1.00 95.88 85 ASP A O 1
ATOM 656 N N . LEU A 1 86 ? -0.901 7.584 -14.478 1.00 95.06 86 LEU A N 1
ATOM 657 C CA . LEU A 1 86 ? -1.899 6.652 -15.031 1.00 95.06 86 LEU A CA 1
ATOM 658 C C . LEU A 1 86 ? -1.398 5.853 -16.251 1.00 95.06 86 LEU A C 1
ATOM 660 O O . LEU A 1 86 ? -2.196 5.289 -17.007 1.00 95.06 86 LEU A O 1
ATOM 664 N N . ASP A 1 87 ? -0.080 5.759 -16.428 1.00 94.38 87 ASP A N 1
ATOM 665 C CA . ASP A 1 87 ? 0.560 4.934 -17.445 1.00 94.38 87 ASP A CA 1
ATOM 666 C C . ASP A 1 87 ? 0.782 3.513 -16.914 1.00 94.38 87 ASP A C 1
ATOM 668 O O . ASP A 1 87 ? 1.858 3.111 -16.458 1.00 94.38 87 ASP A O 1
ATOM 672 N N . PHE A 1 88 ? -0.282 2.716 -16.992 1.00 92.88 88 PHE A N 1
ATOM 673 C CA . PHE A 1 88 ? -0.255 1.325 -16.551 1.00 92.88 88 PHE A CA 1
ATOM 674 C C . PHE A 1 88 ? 0.609 0.411 -17.433 1.00 92.88 88 PHE A C 1
ATOM 676 O O . PHE A 1 88 ? 0.977 -0.677 -16.985 1.00 92.88 88 PHE A O 1
ATOM 683 N N . ALA A 1 89 ? 0.937 0.820 -18.665 1.00 94.81 89 ALA A N 1
ATOM 684 C CA . ALA A 1 89 ? 1.811 0.040 -19.537 1.00 94.81 89 ALA A CA 1
ATOM 685 C C . ALA A 1 89 ? 3.249 0.095 -19.010 1.00 94.81 89 ALA A C 1
ATOM 687 O O . ALA A 1 89 ? 3.825 -0.951 -18.703 1.00 94.81 89 ALA A O 1
ATOM 688 N N . THR A 1 90 ? 3.766 1.307 -18.793 1.00 91.19 90 THR A N 1
ATOM 689 C CA . THR A 1 90 ? 5.111 1.531 -18.241 1.00 91.19 90 THR A CA 1
ATOM 690 C C . THR A 1 90 ? 5.238 0.975 -16.818 1.00 91.19 90 THR A C 1
ATOM 692 O O . THR A 1 90 ? 6.251 0.361 -16.480 1.00 91.19 90 THR A O 1
ATOM 695 N N . PHE A 1 91 ? 4.191 1.101 -15.995 1.00 94.19 91 PHE A N 1
ATOM 696 C CA . PHE A 1 91 ? 4.136 0.475 -14.668 1.00 94.19 91 PHE A CA 1
ATOM 697 C C . PHE A 1 91 ? 4.299 -1.052 -14.734 1.00 94.19 91 PHE A C 1
ATOM 699 O O . PHE A 1 91 ? 5.094 -1.636 -13.996 1.00 94.19 91 PHE A O 1
ATOM 706 N N . GLY A 1 92 ? 3.550 -1.710 -15.625 1.00 92.62 92 GLY A N 1
ATOM 707 C CA . GLY A 1 92 ? 3.585 -3.163 -15.766 1.00 92.62 92 GLY A CA 1
ATOM 708 C C . GLY A 1 92 ? 4.929 -3.686 -16.277 1.00 92.62 92 GLY A C 1
ATOM 709 O O . GLY A 1 92 ? 5.337 -4.783 -15.897 1.00 92.62 92 GLY A O 1
ATOM 710 N N . GLU A 1 93 ? 5.618 -2.913 -17.117 1.00 95.81 93 GLU A N 1
ATOM 711 C CA . GLU A 1 93 ? 6.977 -3.216 -17.576 1.00 95.81 93 GLU A CA 1
ATOM 712 C C . GLU A 1 93 ? 7.995 -3.087 -16.441 1.00 95.81 93 GLU A C 1
ATOM 714 O O . GLU A 1 93 ? 8.690 -4.059 -16.149 1.00 95.81 93 GLU A O 1
ATOM 719 N N . ALA A 1 94 ? 7.999 -1.960 -15.722 1.00 93.94 94 ALA A N 1
ATOM 720 C CA . ALA A 1 94 ? 8.905 -1.734 -14.595 1.00 93.94 94 ALA A CA 1
ATOM 721 C C . ALA A 1 94 ? 8.747 -2.800 -13.492 1.00 93.94 94 ALA A C 1
ATOM 723 O O . ALA A 1 94 ? 9.731 -3.312 -12.961 1.00 93.94 94 ALA A O 1
ATOM 724 N N . LEU A 1 95 ? 7.509 -3.216 -13.195 1.00 94.56 95 LEU A N 1
ATOM 725 C CA . LEU A 1 95 ? 7.251 -4.271 -12.211 1.00 94.56 95 LEU A CA 1
ATOM 726 C C . LEU A 1 95 ? 7.673 -5.668 -12.699 1.00 94.56 95 LEU A C 1
ATOM 728 O O . LEU A 1 95 ? 8.006 -6.533 -11.884 1.00 94.56 95 LEU A O 1
ATOM 732 N N . ARG A 1 96 ? 7.640 -5.919 -14.014 1.00 96.38 96 ARG A N 1
ATOM 733 C CA . ARG A 1 96 ? 8.130 -7.175 -14.601 1.00 96.38 96 ARG A CA 1
ATOM 734 C C . ARG A 1 96 ? 9.649 -7.251 -14.498 1.00 96.38 96 ARG A C 1
ATOM 736 O O . ARG A 1 96 ? 10.146 -8.259 -14.011 1.00 96.38 96 ARG A O 1
ATOM 743 N N . GLU A 1 97 ? 10.340 -6.178 -14.870 1.00 93.56 97 GLU A N 1
ATOM 744 C CA . GLU A 1 97 ? 11.799 -6.051 -14.750 1.00 93.56 97 GLU A CA 1
ATOM 745 C C . GLU A 1 97 ? 12.249 -6.235 -13.292 1.00 93.56 97 GLU A C 1
ATOM 747 O O . GLU A 1 97 ? 13.133 -7.041 -13.009 1.00 93.56 97 GLU A O 1
ATOM 752 N N . LEU A 1 98 ? 11.561 -5.590 -12.341 1.00 95.19 98 LEU A N 1
ATOM 753 C CA . LEU A 1 98 ? 11.837 -5.760 -10.912 1.00 95.19 98 LEU A CA 1
ATOM 754 C C . LEU A 1 98 ? 11.655 -7.216 -10.461 1.00 95.19 98 LEU A C 1
ATOM 756 O O . LEU A 1 98 ? 12.454 -7.746 -9.692 1.00 95.19 98 LEU A O 1
ATOM 760 N N . ARG A 1 99 ? 10.602 -7.890 -10.937 1.00 93.31 99 ARG A N 1
ATOM 761 C CA . ARG A 1 99 ? 10.349 -9.296 -10.602 1.00 93.31 99 ARG A CA 1
ATOM 762 C C . ARG A 1 99 ? 11.435 -10.216 -11.147 1.00 93.31 99 ARG A C 1
ATOM 764 O O . ARG A 1 99 ? 11.830 -11.134 -10.436 1.00 93.31 99 ARG A O 1
ATOM 771 N N . GLU A 1 100 ? 11.879 -9.995 -12.378 1.00 94.44 100 GLU A N 1
ATOM 772 C CA . GLU A 1 100 ? 12.951 -10.775 -13.000 1.00 94.44 100 GLU A CA 1
ATOM 773 C C . GLU A 1 100 ? 14.266 -10.607 -12.232 1.00 94.44 100 GLU A C 1
ATOM 775 O O . GLU A 1 100 ? 14.892 -11.608 -11.888 1.00 94.44 100 GLU A O 1
ATOM 780 N N . LEU A 1 101 ? 14.617 -9.371 -11.856 1.00 91.56 101 LEU A N 1
ATOM 781 C CA . LEU A 1 101 ? 15.788 -9.073 -11.027 1.00 91.56 101 LEU A CA 1
ATOM 782 C C . LEU A 1 101 ? 15.744 -9.825 -9.686 1.00 91.56 101 LEU A C 1
ATOM 784 O O . LEU A 1 101 ? 16.701 -10.496 -9.307 1.00 91.56 101 LEU A O 1
ATOM 788 N N . LEU A 1 102 ? 14.613 -9.762 -8.976 1.00 91.38 102 LEU A N 1
ATOM 789 C CA . LEU A 1 102 ? 14.454 -10.435 -7.683 1.00 91.38 102 LEU A CA 1
ATOM 790 C C . LEU A 1 102 ? 14.438 -11.967 -7.805 1.00 91.38 102 LEU A C 1
ATOM 792 O O . LEU A 1 102 ? 14.917 -12.660 -6.908 1.00 91.38 102 LEU A O 1
ATOM 796 N N . GLN A 1 103 ? 13.903 -12.508 -8.902 1.00 92.25 103 GLN A N 1
ATOM 797 C CA . GLN A 1 103 ? 13.931 -13.947 -9.171 1.00 92.25 103 GLN A CA 1
ATOM 798 C C . GLN A 1 103 ? 15.346 -14.443 -9.467 1.00 92.25 103 GLN A C 1
ATOM 800 O O . GLN A 1 103 ? 15.736 -15.471 -8.919 1.00 92.25 103 GLN A O 1
ATOM 805 N N . ASP A 1 104 ? 16.120 -13.719 -10.280 1.00 88.19 104 ASP A N 1
ATOM 806 C CA . ASP A 1 104 ? 17.519 -14.061 -10.564 1.00 88.19 104 ASP A CA 1
ATOM 807 C C . ASP A 1 104 ? 18.349 -14.104 -9.275 1.00 88.19 104 ASP A C 1
ATOM 809 O O . ASP A 1 104 ? 19.088 -15.057 -9.026 1.00 88.19 104 ASP A O 1
ATOM 813 N N . LEU A 1 105 ? 18.136 -13.128 -8.389 1.00 87.44 105 LEU A N 1
ATOM 814 C CA . LEU A 1 105 ? 18.775 -13.091 -7.076 1.00 87.44 105 LEU A CA 1
ATOM 815 C C . LEU A 1 105 ? 18.345 -14.245 -6.174 1.00 87.44 105 LEU A C 1
ATOM 817 O O . LEU A 1 105 ? 19.203 -14.883 -5.577 1.00 87.44 105 LEU A O 1
ATOM 821 N N . SER A 1 106 ? 17.047 -14.550 -6.094 1.00 84.56 106 SER A N 1
ATOM 822 C CA . SER A 1 106 ? 16.546 -15.688 -5.310 1.00 84.56 106 SER A CA 1
ATOM 823 C C . SER A 1 106 ? 17.147 -17.012 -5.793 1.00 84.56 106 SER A C 1
ATOM 825 O O . SER A 1 106 ? 17.585 -17.820 -4.976 1.00 84.56 106 SER A O 1
ATOM 827 N N . VAL A 1 107 ? 17.254 -17.205 -7.112 1.00 88.00 107 VAL A N 1
ATOM 828 C CA . VAL A 1 107 ? 17.897 -18.388 -7.706 1.00 88.00 107 VAL A CA 1
ATOM 829 C C . VAL A 1 107 ? 19.396 -18.422 -7.400 1.00 88.00 107 VAL A C 1
ATOM 831 O O . VAL A 1 107 ? 19.938 -19.487 -7.102 1.00 88.00 107 VAL A O 1
ATOM 834 N N . ARG A 1 108 ? 20.074 -17.272 -7.462 1.00 78.00 108 ARG A N 1
ATOM 835 C CA . ARG A 1 108 ? 21.517 -17.144 -7.221 1.00 78.00 108 ARG A CA 1
ATOM 836 C C . ARG A 1 108 ? 21.902 -17.320 -5.749 1.00 78.00 108 ARG A C 1
ATOM 838 O O . ARG A 1 108 ? 22.945 -17.906 -5.473 1.00 78.00 108 ARG A O 1
ATOM 845 N N . GLU A 1 109 ? 21.090 -16.812 -4.828 1.00 73.00 109 GLU A N 1
ATOM 846 C CA . GLU A 1 109 ? 21.329 -16.861 -3.379 1.00 73.00 109 GLU A CA 1
ATOM 847 C C . GLU A 1 109 ? 20.754 -18.132 -2.727 1.00 73.00 109 GLU A C 1
ATOM 849 O O . GLU A 1 109 ? 21.086 -18.437 -1.585 1.00 73.00 109 GLU A O 1
ATOM 854 N N . GLY A 1 110 ? 19.959 -18.924 -3.458 1.00 56.28 110 GLY A N 1
ATOM 855 C CA . GLY A 1 110 ? 19.488 -20.238 -3.012 1.00 56.28 110 GLY A CA 1
ATOM 856 C C . GLY A 1 110 ? 18.518 -20.190 -1.828 1.00 56.28 110 GLY A C 1
ATOM 857 O O . GLY A 1 110 ? 18.579 -21.072 -0.969 1.00 56.28 110 GLY A O 1
ATOM 858 N N . LEU A 1 111 ? 17.660 -19.164 -1.779 1.00 48.91 111 LEU A N 1
ATOM 859 C CA . LEU A 1 111 ? 16.530 -19.054 -0.843 1.00 48.91 111 LEU A CA 1
ATOM 860 C C . LEU A 1 111 ? 15.283 -19.764 -1.380 1.00 48.91 111 LEU A C 1
ATOM 862 O O . LEU A 1 111 ? 14.955 -19.551 -2.571 1.00 48.91 111 LEU A O 1
#

Sequence (111 aa):
MEPVFLAAEEDAIPELRRFVVSDGFRVAMEPTLLEAIAQLEETEVGLGTEANLDLQEMSQIEISSSGWPIEALELLEKAETAARDLDFATFGEALRELRELLQDLSVREGL

Radius of gyration: 26.06 Å; chains: 1; bounding box: 72×39×58 Å

pLDDT: mean 75.74, std 19.47, range [40.91, 96.38]

Secondary structure (DSSP, 8-state):
-PPP----SS--------EEEE-SS-EEEESSHHHHHHHHHHHHHTTSSS-TT-TTTGGGS---S-SHHHHHHHHHHHHHHHHHTT-HHHHHHHHHHHHHHHHHHHHHHT-